Protein AF-W2SYS0-F1 (afdb_monomer_lite)

pLDDT: mean 73.18, std 24.01, range [31.16, 98.31]

InterPro domains:
  IPR008139 Saposin B type domain [PS50015] (57-139)
  IPR011001 Saposin-like [SSF47862] (60-135)

Secondary structure (DSSP, 8-state):
--------------------------TTSTTSHHHHHHHHHHHHHHHHTS------HHHHHHHHHHHHHHHHHHTTT----HHHHHHHHHHHHHH-TTTHHHHHHHHHHTHHHHHHHHHSS---HHHHHHHTTSS-TTSPPPPP-----S---------------------

Sequence (171 aa):
MLTITVTCRLRRQDSVHESNRGIIPDDSILCNCRMLWSLAGLILLTLLALPTSSLTPKETCDLCQIALRTVFGHFGGNIPSRRKLVHQLKHECKRHFNYRRRCLLLMKVNSDLIFREMTDGSFKPMEVCLIMRECNPHDSPLEPEMIDKSGQPEAFALVSSSDDNYDTSEE

Organism: Necator americanus (NCBI:txid51031)

Radius of gyration: 31.85 Å; chains: 1; bounding box: 73×83×73 Å

Structure (mmCIF, N/CA/C/O backbone):
data_AF-W2SYS0-F1
#
_entry.id   AF-W2SYS0-F1
#
loop_
_atom_site.group_PDB
_atom_site.id
_atom_site.type_symbol
_atom_site.label_atom_id
_atom_site.label_alt_id
_atom_site.label_comp_id
_atom_site.label_asym_id
_atom_site.label_entity_id
_atom_site.label_seq_id
_atom_site.pdbx_PDB_ins_code
_atom_site.Cartn_x
_atom_site.Cartn_y
_atom_site.Cartn_z
_atom_site.occupancy
_atom_site.B_iso_or_equiv
_atom_site.auth_seq_id
_atom_site.auth_comp_id
_atom_site.auth_asym_id
_atom_site.auth_atom_id
_atom_site.pdbx_PDB_model_num
ATOM 1 N N . MET A 1 1 ? 9.695 -31.699 -8.490 1.00 35.28 1 MET A N 1
ATOM 2 C CA . MET A 1 1 ? 9.986 -31.922 -9.922 1.00 35.28 1 MET A CA 1
ATOM 3 C C . MET A 1 1 ? 8.658 -32.138 -10.628 1.00 35.28 1 MET A C 1
ATOM 5 O O . MET A 1 1 ? 8.000 -33.124 -10.335 1.00 35.28 1 MET A O 1
ATOM 9 N N . LEU A 1 2 ? 8.207 -31.172 -11.435 1.00 31.16 2 LEU A N 1
ATOM 10 C CA . LEU A 1 2 ? 6.957 -31.280 -12.195 1.00 31.16 2 LEU A CA 1
ATOM 11 C C . LEU A 1 2 ? 7.256 -31.926 -13.552 1.00 31.16 2 LEU A C 1
ATOM 13 O O . LEU A 1 2 ? 7.947 -31.333 -14.376 1.00 31.16 2 LEU A O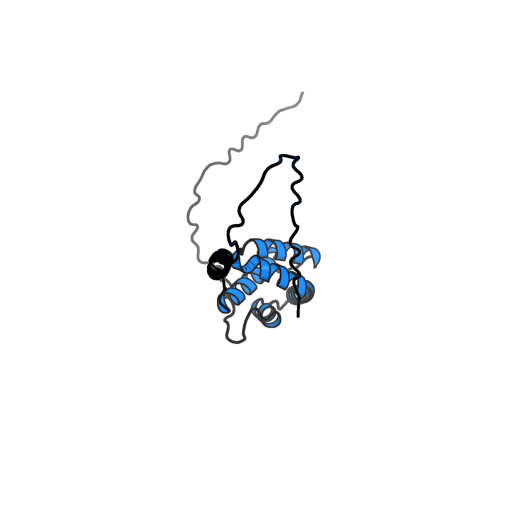 1
ATOM 17 N N . THR A 1 3 ? 6.735 -33.125 -13.781 1.00 35.69 3 THR A N 1
ATOM 18 C CA . THR A 1 3 ? 6.747 -33.796 -15.084 1.00 35.69 3 THR A CA 1
ATOM 19 C C . THR A 1 3 ? 5.511 -33.353 -15.862 1.00 35.69 3 THR A C 1
ATOM 21 O O . THR A 1 3 ? 4.386 -33.663 -15.477 1.00 35.69 3 THR A O 1
ATOM 24 N N . ILE A 1 4 ? 5.704 -32.594 -16.941 1.00 39.28 4 ILE A N 1
ATOM 25 C CA . ILE A 1 4 ? 4.623 -32.201 -17.852 1.00 39.28 4 ILE A CA 1
ATOM 26 C C . ILE A 1 4 ? 4.543 -33.261 -18.951 1.00 39.28 4 ILE A C 1
ATOM 28 O O . ILE A 1 4 ? 5.407 -33.333 -19.822 1.00 39.28 4 ILE A O 1
ATOM 32 N N . THR A 1 5 ? 3.517 -34.108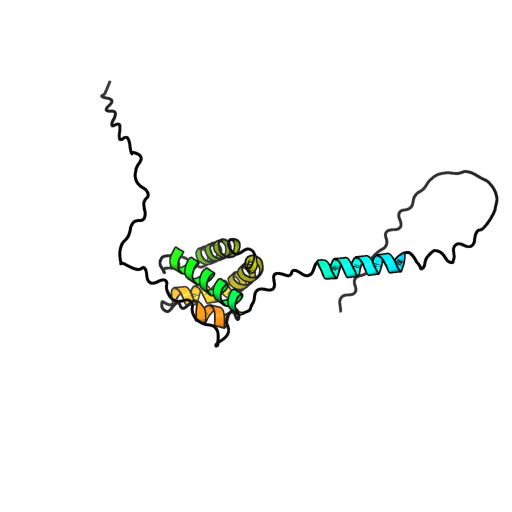 -18.899 1.00 38.22 5 THR A N 1
ATOM 33 C CA . THR A 1 5 ? 3.243 -35.115 -19.930 1.00 38.22 5 THR A CA 1
ATOM 34 C C . THR A 1 5 ? 2.422 -34.476 -21.050 1.00 38.22 5 THR A C 1
ATOM 36 O O . THR A 1 5 ? 1.237 -34.195 -20.880 1.00 38.22 5 THR A O 1
ATOM 39 N N . VAL A 1 6 ? 3.043 -34.230 -22.204 1.00 43.00 6 VAL A N 1
ATOM 40 C CA . VAL A 1 6 ? 2.341 -33.752 -23.403 1.00 43.00 6 VAL A CA 1
ATOM 41 C C . VAL A 1 6 ? 1.738 -34.958 -24.119 1.00 43.00 6 VAL A C 1
ATOM 43 O O . VAL A 1 6 ? 2.450 -35.785 -24.682 1.00 43.00 6 VAL A O 1
ATOM 46 N N . THR A 1 7 ? 0.414 -35.082 -24.083 1.00 39.50 7 THR A N 1
ATOM 47 C CA . THR A 1 7 ? -0.323 -36.099 -24.840 1.00 39.50 7 THR A CA 1
ATOM 48 C C . THR A 1 7 ? -0.548 -35.609 -26.272 1.00 39.50 7 THR A C 1
ATOM 50 O O . THR A 1 7 ? -1.362 -34.724 -26.528 1.00 39.50 7 THR A O 1
ATOM 53 N N . CYS A 1 8 ? 0.177 -36.189 -27.233 1.00 38.16 8 CYS A N 1
ATOM 54 C CA . CYS A 1 8 ? -0.100 -35.995 -28.657 1.00 38.16 8 CYS A CA 1
ATOM 55 C C . CYS A 1 8 ? -1.417 -36.690 -29.026 1.00 38.16 8 CYS A C 1
ATOM 57 O O . CYS A 1 8 ? -1.506 -37.916 -29.073 1.00 38.16 8 CYS A O 1
ATOM 59 N N . ARG A 1 9 ? -2.456 -35.898 -29.298 1.00 38.94 9 ARG A N 1
ATOM 60 C CA . ARG A 1 9 ? -3.746 -36.380 -29.801 1.00 38.94 9 ARG A CA 1
ATOM 61 C C . ARG A 1 9 ? -3.599 -36.682 -31.298 1.00 38.94 9 ARG A C 1
ATOM 63 O O . ARG A 1 9 ? -3.643 -35.769 -32.118 1.00 38.94 9 ARG A O 1
ATOM 70 N N . LEU A 1 10 ? -3.397 -37.953 -31.653 1.00 38.66 10 LEU A N 1
ATOM 71 C CA . LEU A 1 10 ? -3.395 -38.402 -33.049 1.00 38.66 10 LEU A CA 1
ATOM 72 C C . LEU A 1 10 ? -4.810 -38.222 -33.627 1.00 38.66 10 LEU A C 1
ATOM 74 O O . LEU A 1 10 ? -5.764 -38.860 -33.180 1.00 38.66 10 LEU A O 1
ATOM 78 N N . ARG A 1 11 ? -4.964 -37.314 -34.593 1.00 37.16 11 ARG A N 1
ATOM 79 C CA . ARG A 1 11 ? -6.223 -37.087 -35.309 1.00 37.16 11 ARG A CA 1
ATOM 80 C C . ARG A 1 11 ? -6.370 -38.189 -36.362 1.00 37.16 11 ARG A C 1
ATOM 82 O O . ARG A 1 11 ? -5.685 -38.157 -37.377 1.00 37.16 11 ARG A O 1
ATOM 89 N N . ARG A 1 12 ? -7.236 -39.170 -36.099 1.00 34.69 12 ARG A N 1
ATOM 90 C CA . ARG A 1 12 ? -7.648 -40.197 -37.068 1.00 34.69 12 ARG A CA 1
ATOM 91 C C . ARG A 1 12 ? -8.470 -39.514 -38.170 1.00 34.69 12 ARG A C 1
ATOM 93 O O . ARG A 1 12 ? -9.530 -38.967 -37.877 1.00 34.69 12 ARG A O 1
ATOM 100 N N . GLN A 1 13 ? -7.953 -39.472 -39.396 1.00 37.66 13 GLN A N 1
ATOM 101 C CA . GLN A 1 13 ? -8.752 -39.216 -40.595 1.00 37.66 13 GLN A CA 1
ATOM 102 C C . GLN A 1 13 ? -9.133 -40.577 -41.174 1.00 37.66 13 GLN A C 1
ATOM 104 O O . GLN A 1 13 ? -8.263 -41.308 -41.637 1.00 37.66 13 GLN A O 1
ATOM 109 N N . ASP A 1 14 ? -10.418 -40.912 -41.120 1.00 36.38 14 ASP A N 1
ATOM 110 C CA . ASP A 1 14 ? -10.986 -42.010 -41.894 1.00 36.38 14 ASP A CA 1
ATOM 111 C C . ASP A 1 14 ? -11.436 -41.437 -43.246 1.00 36.38 14 ASP A C 1
ATOM 113 O O . ASP A 1 14 ? -12.303 -40.565 -43.292 1.00 36.38 14 ASP A O 1
ATOM 117 N N . SER A 1 15 ? -10.839 -41.897 -44.349 1.00 38.28 15 SER A N 1
ATOM 118 C CA . SER A 1 15 ? -11.385 -41.696 -45.696 1.00 38.28 15 SER A CA 1
ATOM 119 C C . SER A 1 15 ? -11.050 -42.884 -46.601 1.00 38.28 15 SER A C 1
ATOM 121 O O . SER A 1 15 ? -9.922 -43.062 -47.045 1.00 38.28 15 SER A O 1
ATOM 123 N N . VAL A 1 16 ? -12.079 -43.711 -46.775 1.00 38.91 16 VAL A N 1
ATOM 124 C CA . VAL A 1 16 ? -12.504 -44.531 -47.923 1.00 38.91 16 VAL A CA 1
ATOM 125 C C . VAL A 1 16 ? -11.514 -44.730 -49.091 1.00 38.91 16 VAL A C 1
ATOM 127 O O . VAL A 1 16 ? -11.182 -43.793 -49.804 1.00 38.91 16 VAL A O 1
ATOM 130 N N . HIS A 1 17 ? -11.161 -46.011 -49.288 1.00 37.72 17 HIS A N 1
ATOM 131 C CA . HIS A 1 17 ? -11.007 -46.776 -50.542 1.00 37.72 17 HIS A CA 1
ATOM 132 C C . HIS A 1 17 ? -10.500 -46.058 -51.813 1.00 37.72 17 HIS A C 1
ATOM 134 O O . HIS A 1 17 ? -11.264 -45.361 -52.461 1.00 37.72 17 HIS A O 1
ATOM 140 N N . GLU A 1 18 ? -9.294 -46.418 -52.276 1.00 35.97 18 GLU A N 1
ATOM 141 C CA . GLU A 1 18 ? -9.037 -46.755 -53.689 1.00 35.97 18 GLU A CA 1
ATOM 142 C C . GLU A 1 18 ? -7.752 -47.605 -53.808 1.00 35.97 18 GLU A C 1
ATOM 144 O O . GLU A 1 18 ? -6.782 -47.435 -53.073 1.00 35.97 18 GLU A O 1
ATOM 149 N N . SER A 1 19 ? -7.780 -48.577 -54.715 1.00 41.41 19 SER A N 1
ATOM 150 C CA . SER A 1 19 ? -6.794 -49.632 -54.942 1.00 41.41 19 SER A CA 1
ATOM 151 C C . SER A 1 19 ? -5.819 -49.259 -56.064 1.00 41.41 19 SER A C 1
ATOM 153 O O . SER A 1 19 ? -6.278 -49.124 -57.192 1.00 41.41 19 SER A O 1
ATOM 155 N N . ASN A 1 20 ? -4.499 -49.213 -55.817 1.00 38.56 20 ASN A N 1
ATOM 156 C CA . ASN A 1 20 ? -3.474 -49.882 -56.650 1.00 38.56 20 ASN A CA 1
ATOM 157 C C . ASN A 1 20 ? -2.015 -49.548 -56.269 1.00 38.56 20 ASN A C 1
ATOM 159 O O . ASN A 1 20 ? -1.645 -48.399 -56.078 1.00 38.56 20 ASN A O 1
ATOM 163 N N . ARG A 1 21 ? -1.204 -50.615 -56.259 1.00 40.38 21 ARG A N 1
ATOM 164 C CA . ARG A 1 21 ? 0.244 -50.759 -56.530 1.00 40.38 21 ARG A CA 1
ATOM 165 C C . ARG A 1 21 ? 1.179 -49.537 -56.403 1.00 40.38 21 ARG A C 1
ATOM 167 O O . ARG A 1 21 ? 1.257 -48.718 -57.307 1.00 40.38 21 ARG A O 1
ATOM 174 N N . GLY A 1 22 ? 2.130 -49.686 -55.477 1.00 41.34 22 GLY A N 1
ATOM 175 C CA . GLY A 1 22 ? 3.555 -49.683 -55.826 1.00 41.34 22 GLY A CA 1
ATOM 176 C C . GLY A 1 22 ? 4.363 -48.427 -55.494 1.00 41.34 22 GLY A C 1
ATOM 177 O O . GLY A 1 22 ? 3.956 -47.313 -55.783 1.00 41.34 22 GLY A O 1
ATOM 178 N N . ILE A 1 23 ? 5.591 -48.701 -55.037 1.00 41.66 23 ILE A N 1
ATOM 179 C CA . ILE A 1 23 ? 6.747 -47.812 -54.832 1.00 41.66 23 ILE A CA 1
ATOM 180 C C . ILE A 1 23 ? 6.830 -47.216 -53.419 1.00 41.66 23 ILE A C 1
ATOM 182 O O . ILE A 1 23 ? 6.108 -46.302 -53.047 1.00 41.66 23 ILE A O 1
ATOM 186 N N . ILE A 1 24 ? 7.767 -47.779 -52.652 1.00 52.34 24 ILE A N 1
ATOM 187 C CA . ILE A 1 24 ? 8.283 -47.286 -51.374 1.00 52.34 24 ILE A CA 1
ATOM 188 C C . ILE A 1 24 ? 9.369 -46.248 -51.698 1.00 52.34 24 ILE A C 1
ATOM 190 O O . ILE A 1 24 ? 10.368 -46.633 -52.312 1.00 52.34 24 ILE A O 1
ATOM 194 N N . PRO A 1 25 ? 9.238 -44.974 -51.297 1.00 45.12 25 PRO A N 1
ATOM 195 C CA . PRO A 1 25 ? 10.379 -44.105 -51.087 1.00 45.12 25 PRO A CA 1
ATOM 196 C C . PRO A 1 25 ? 10.744 -44.056 -49.596 1.00 45.12 25 PRO A C 1
ATOM 198 O O . PRO A 1 25 ? 9.905 -44.136 -48.703 1.00 45.12 25 PRO A O 1
ATOM 201 N N . ASP A 1 26 ? 12.044 -43.976 -49.356 1.00 50.28 26 ASP A N 1
ATOM 202 C CA . ASP A 1 26 ? 12.714 -44.006 -48.061 1.00 50.28 26 ASP A CA 1
ATOM 203 C C . ASP A 1 26 ? 12.418 -42.724 -47.245 1.00 50.28 26 ASP A C 1
ATOM 205 O O . ASP A 1 26 ? 13.072 -41.694 -47.402 1.00 50.28 26 ASP A O 1
ATOM 209 N N . ASP A 1 27 ? 11.405 -42.770 -46.374 1.00 46.66 27 ASP A N 1
ATOM 210 C CA . ASP A 1 27 ? 10.954 -41.655 -45.514 1.00 46.66 27 ASP A CA 1
ATOM 211 C C . ASP A 1 27 ? 11.786 -41.481 -44.220 1.00 46.66 27 ASP A C 1
ATOM 213 O O . ASP A 1 27 ? 11.322 -40.924 -43.222 1.00 46.66 27 ASP A O 1
ATOM 217 N N . SER A 1 28 ? 13.038 -41.945 -44.189 1.00 49.25 28 SER A N 1
ATOM 218 C CA . SER A 1 28 ? 13.811 -41.996 -42.933 1.00 49.25 28 SER A CA 1
ATOM 219 C C . SER A 1 28 ? 14.695 -40.769 -42.667 1.00 49.25 28 SER A C 1
ATOM 221 O O . SER A 1 28 ? 15.196 -40.611 -41.555 1.00 49.25 28 SER A O 1
ATOM 223 N N . ILE A 1 29 ? 14.895 -39.869 -43.642 1.00 48.72 29 ILE A N 1
ATOM 224 C CA . ILE A 1 29 ? 15.903 -38.788 -43.526 1.00 48.72 29 ILE A CA 1
ATOM 225 C C . ILE A 1 29 ? 15.282 -37.386 -43.348 1.00 48.72 29 ILE A C 1
ATOM 227 O O . ILE A 1 29 ? 15.923 -36.487 -42.801 1.00 48.72 29 ILE A O 1
ATOM 231 N N . LEU A 1 30 ? 14.006 -37.177 -43.695 1.00 45.69 30 LEU A N 1
ATOM 232 C CA . LEU A 1 30 ? 13.389 -35.839 -43.660 1.00 45.69 30 LEU A CA 1
ATOM 233 C C . LEU A 1 30 ? 12.879 -35.378 -42.277 1.00 45.69 30 LEU A C 1
ATOM 235 O O . LEU A 1 30 ? 12.384 -34.256 -42.147 1.00 45.69 30 LEU A O 1
ATOM 239 N N . CYS A 1 31 ? 12.984 -36.207 -41.234 1.00 45.97 31 CYS A N 1
ATOM 240 C CA . CYS A 1 31 ? 12.343 -35.928 -39.942 1.00 45.97 31 CYS A CA 1
ATOM 241 C C . CYS A 1 31 ? 13.201 -35.091 -38.967 1.00 45.97 31 CYS A C 1
ATOM 243 O O . CYS A 1 31 ? 12.662 -34.473 -38.048 1.00 45.97 31 CYS A O 1
ATOM 245 N N . ASN A 1 32 ? 14.519 -34.987 -39.182 1.00 45.12 32 ASN A N 1
ATOM 246 C CA . ASN A 1 32 ? 15.421 -34.338 -38.215 1.00 45.12 32 ASN A CA 1
ATOM 247 C C . ASN A 1 32 ? 15.645 -32.829 -38.433 1.00 45.12 32 ASN A C 1
ATOM 249 O O . ASN A 1 32 ? 16.041 -32.13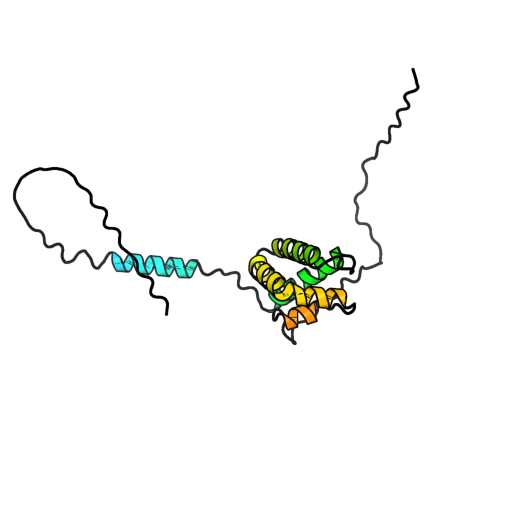9 -37.496 1.00 45.12 32 ASN A O 1
ATOM 253 N N . CYS A 1 33 ? 15.335 -32.263 -39.607 1.00 42.38 33 CYS A N 1
ATOM 254 C CA . CYS A 1 33 ? 15.533 -30.822 -39.850 1.00 42.38 33 CYS A CA 1
ATOM 255 C C . CYS A 1 33 ? 14.374 -29.933 -39.357 1.00 42.38 33 CYS A C 1
ATOM 257 O O . CYS A 1 33 ? 14.594 -28.766 -39.039 1.00 42.38 33 CYS A O 1
ATOM 259 N N . ARG A 1 34 ? 13.142 -30.455 -39.244 1.00 46.59 34 ARG A N 1
ATOM 260 C CA . ARG A 1 34 ? 11.964 -29.653 -38.842 1.00 46.59 34 ARG A CA 1
ATOM 261 C C . ARG A 1 34 ? 11.829 -29.433 -37.333 1.00 46.59 34 ARG A C 1
ATOM 263 O O . ARG A 1 34 ? 11.198 -28.462 -36.923 1.00 46.59 34 ARG A O 1
ATOM 270 N N . MET A 1 35 ? 12.424 -30.292 -36.505 1.00 49.84 35 MET A N 1
ATOM 271 C CA . MET A 1 35 ? 12.313 -30.173 -35.044 1.00 49.84 35 MET A CA 1
ATOM 272 C C . MET A 1 35 ? 13.284 -29.142 -34.452 1.00 49.84 35 MET A C 1
ATOM 274 O O . MET A 1 35 ? 12.921 -28.442 -33.507 1.00 49.84 35 MET A O 1
ATOM 278 N N . LEU A 1 36 ? 14.473 -28.960 -35.042 1.00 49.06 36 LEU A N 1
ATOM 279 C CA . LEU A 1 36 ? 15.436 -27.961 -34.557 1.00 49.06 36 LEU A CA 1
ATOM 280 C C . LEU A 1 36 ? 14.972 -26.513 -34.784 1.00 49.06 36 LEU A C 1
ATOM 282 O O . LEU A 1 36 ? 15.198 -25.661 -33.928 1.00 49.06 36 LEU A O 1
ATOM 286 N N . TRP A 1 37 ? 14.265 -26.235 -35.883 1.00 48.78 37 TRP A N 1
ATOM 287 C CA . TRP A 1 37 ? 13.740 -24.891 -36.167 1.00 48.78 37 TRP A CA 1
ATOM 288 C C . TRP A 1 37 ? 12.583 -24.518 -35.228 1.00 48.78 37 TRP A C 1
ATOM 290 O O . TRP A 1 37 ? 12.420 -23.353 -34.869 1.00 48.78 37 TRP A O 1
ATOM 300 N N . SER A 1 38 ? 11.812 -25.511 -34.772 1.00 56.72 38 SER A N 1
ATOM 301 C CA . SER A 1 38 ? 10.703 -25.305 -33.837 1.00 56.72 38 SER A CA 1
ATOM 302 C C . SER A 1 38 ? 11.192 -25.016 -32.411 1.00 56.72 38 SER A C 1
ATOM 304 O O . SER A 1 38 ? 10.665 -24.119 -31.754 1.00 56.72 38 SER A O 1
ATOM 306 N N . LEU A 1 39 ? 12.256 -25.692 -31.958 1.00 56.56 39 LEU A N 1
ATOM 307 C CA . LEU A 1 39 ? 12.882 -25.416 -30.659 1.00 56.56 39 LEU A CA 1
ATOM 308 C C . LEU A 1 39 ? 13.611 -24.067 -30.644 1.00 56.56 39 LEU A C 1
ATOM 310 O O . LEU A 1 39 ? 13.458 -23.314 -29.686 1.00 56.56 39 LEU A O 1
ATOM 314 N N . ALA A 1 40 ? 14.339 -23.719 -31.711 1.00 60.16 40 ALA A N 1
ATOM 315 C CA . ALA A 1 40 ? 14.999 -22.416 -31.822 1.00 60.16 40 ALA A CA 1
ATOM 316 C C . ALA A 1 40 ? 13.988 -21.252 -31.843 1.00 60.16 40 ALA A C 1
ATOM 318 O O . ALA A 1 40 ? 14.203 -20.244 -31.173 1.00 60.16 40 ALA A O 1
ATOM 319 N N . GLY A 1 41 ? 12.853 -21.415 -32.536 1.00 61.72 41 GLY A N 1
ATOM 320 C CA . GLY A 1 41 ? 11.753 -20.445 -32.521 1.00 61.72 41 GLY A CA 1
ATOM 321 C C . GLY A 1 41 ? 11.081 -20.310 -31.150 1.00 61.72 41 GLY A C 1
ATOM 322 O O . GLY A 1 41 ? 10.797 -19.195 -30.721 1.00 61.72 41 GLY A O 1
ATOM 323 N N . LEU A 1 42 ? 10.884 -21.420 -30.427 1.00 61.81 42 LEU A N 1
ATOM 324 C CA . LEU A 1 42 ? 10.363 -21.415 -29.053 1.00 61.81 42 LEU A CA 1
ATOM 325 C C . LEU A 1 42 ? 11.324 -20.746 -28.063 1.00 61.81 42 LEU A C 1
ATOM 327 O O . LEU A 1 42 ? 10.863 -20.001 -27.204 1.00 61.81 42 LEU A O 1
ATOM 331 N N . ILE A 1 43 ? 12.635 -20.973 -28.195 1.00 66.81 43 ILE A N 1
ATOM 332 C CA . ILE A 1 43 ? 13.674 -20.338 -27.366 1.00 66.81 43 ILE A CA 1
ATOM 333 C C . ILE A 1 43 ? 13.766 -18.832 -27.663 1.00 66.81 43 ILE A C 1
ATOM 335 O O . ILE A 1 43 ? 13.874 -18.025 -26.742 1.00 66.81 43 ILE A O 1
ATOM 339 N N . LEU A 1 44 ? 13.666 -18.428 -28.934 1.00 64.12 44 LEU A N 1
ATOM 340 C CA . LEU A 1 44 ? 13.663 -17.014 -29.315 1.00 64.12 44 LEU A CA 1
ATOM 341 C C . LEU A 1 44 ? 12.390 -16.295 -28.831 1.00 64.12 44 LEU A C 1
ATOM 343 O O . LEU A 1 44 ? 12.479 -15.176 -28.326 1.00 64.12 44 LEU A O 1
ATOM 347 N N . LEU A 1 45 ? 11.218 -16.945 -28.904 1.00 60.81 45 LEU A N 1
ATOM 348 C CA . LEU A 1 45 ? 9.972 -16.406 -28.344 1.00 60.81 45 LEU A CA 1
ATOM 349 C C . LEU A 1 45 ? 10.012 -16.294 -26.814 1.00 60.81 45 LEU A C 1
ATOM 351 O O . LEU A 1 45 ? 9.501 -15.316 -26.275 1.00 60.81 45 LEU A O 1
ATOM 355 N N . THR A 1 46 ? 10.599 -17.261 -26.101 1.00 62.19 46 THR A N 1
ATOM 356 C CA . THR A 1 46 ? 10.710 -17.182 -24.635 1.00 62.19 46 THR A CA 1
ATOM 357 C C . THR A 1 46 ? 11.704 -16.117 -24.186 1.00 62.19 46 THR A C 1
ATOM 359 O O . THR A 1 46 ? 11.425 -15.439 -23.202 1.00 62.19 46 THR A O 1
ATOM 362 N N . LEU A 1 47 ? 12.800 -15.899 -24.921 1.00 61.06 47 LEU A N 1
ATOM 363 C CA . LEU A 1 47 ? 13.747 -14.807 -24.661 1.00 61.06 47 LEU A CA 1
ATOM 364 C C . LEU A 1 47 ? 13.128 -13.416 -24.889 1.00 61.06 47 LEU A C 1
ATOM 366 O O . LEU A 1 47 ? 13.380 -12.505 -24.104 1.00 61.06 47 LEU A O 1
ATOM 370 N N . LEU A 1 48 ? 12.280 -13.256 -25.912 1.00 60.81 48 LEU A N 1
ATOM 371 C CA . LEU A 1 48 ? 11.553 -12.005 -26.195 1.00 60.81 48 LEU A CA 1
ATOM 372 C C . LEU A 1 48 ? 10.358 -11.762 -25.257 1.00 60.81 48 LEU A C 1
ATOM 374 O O . LEU A 1 48 ? 9.896 -10.630 -25.131 1.00 60.81 48 LEU A O 1
ATOM 378 N N . ALA A 1 49 ? 9.855 -12.808 -24.599 1.00 57.78 49 ALA A N 1
ATOM 379 C CA . ALA A 1 49 ? 8.743 -12.726 -23.657 1.00 57.78 49 ALA A CA 1
ATOM 380 C C . ALA A 1 49 ? 9.183 -12.478 -22.204 1.00 57.78 49 ALA A C 1
ATOM 382 O O . ALA A 1 49 ? 8.332 -12.522 -21.310 1.00 57.78 49 ALA A O 1
ATOM 383 N N . LEU A 1 50 ? 10.473 -12.222 -21.937 1.00 57.12 50 LEU A N 1
ATOM 384 C CA . LEU A 1 50 ? 10.891 -11.782 -20.607 1.00 57.12 50 LEU A CA 1
ATOM 385 C C . LEU A 1 50 ? 10.216 -10.435 -20.309 1.00 57.12 50 LEU A C 1
ATOM 387 O O . LEU A 1 50 ? 10.476 -9.458 -21.012 1.00 57.12 50 LEU A O 1
ATOM 391 N N . PRO A 1 51 ? 9.354 -10.348 -19.280 1.00 58.22 51 PRO A N 1
ATOM 392 C CA . PRO A 1 51 ? 8.778 -9.075 -18.891 1.00 58.22 51 PRO A CA 1
ATOM 393 C C . PRO A 1 51 ? 9.917 -8.179 -18.399 1.00 58.22 51 PRO A C 1
ATOM 395 O O . PRO A 1 51 ? 10.479 -8.398 -17.330 1.00 58.22 51 PRO A O 1
ATOM 398 N N . THR A 1 52 ? 10.261 -7.164 -19.187 1.00 54.78 52 THR A N 1
ATOM 399 C CA . THR A 1 52 ? 11.310 -6.178 -18.882 1.00 54.78 52 THR A CA 1
ATOM 400 C C . THR A 1 52 ? 10.908 -5.189 -17.787 1.00 54.78 52 THR A C 1
ATOM 402 O O . THR A 1 52 ? 11.700 -4.337 -17.400 1.00 54.78 52 THR A O 1
ATOM 405 N N . SER A 1 53 ? 9.707 -5.313 -17.219 1.00 59.25 53 SER A N 1
ATOM 406 C CA . SER A 1 53 ? 9.230 -4.493 -16.100 1.00 59.25 53 SER A CA 1
ATOM 407 C C . SER A 1 53 ? 9.714 -5.042 -14.753 1.00 59.25 53 SER A C 1
ATOM 409 O O . SER A 1 53 ? 8.920 -5.345 -13.863 1.00 59.25 53 SER A O 1
ATOM 411 N N . SER A 1 54 ? 11.025 -5.217 -14.607 1.00 69.88 54 SER A N 1
ATOM 412 C CA . SER A 1 54 ? 11.636 -5.432 -13.297 1.00 69.88 54 SER A CA 1
ATOM 413 C C . SER A 1 54 ? 11.723 -4.075 -12.602 1.00 69.88 54 SER A C 1
ATOM 415 O O . SER A 1 54 ? 12.644 -3.316 -12.891 1.00 69.88 54 SER A O 1
ATOM 417 N N . LEU A 1 55 ? 10.773 -3.754 -11.715 1.00 83.06 55 LEU A N 1
ATOM 418 C CA . LEU A 1 55 ? 10.918 -2.572 -10.858 1.00 83.06 55 LEU A CA 1
ATOM 419 C C . LEU A 1 55 ? 12.204 -2.688 -10.043 1.00 83.06 55 LEU A C 1
ATOM 421 O O . LEU A 1 55 ? 12.536 -3.762 -9.531 1.00 83.06 55 LEU A O 1
ATOM 425 N N . THR A 1 56 ? 12.900 -1.569 -9.896 1.00 89.88 56 THR A N 1
ATOM 426 C CA . THR A 1 56 ? 14.036 -1.476 -8.984 1.00 89.88 56 THR A CA 1
ATOM 427 C C . THR A 1 56 ? 13.562 -1.577 -7.525 1.00 89.88 56 THR A C 1
ATOM 429 O O . THR A 1 56 ? 12.420 -1.220 -7.221 1.00 89.88 56 THR A O 1
ATOM 432 N N . PRO A 1 57 ? 14.423 -2.022 -6.587 1.00 91.06 57 PRO A N 1
ATOM 433 C CA . PRO A 1 57 ? 14.074 -2.084 -5.163 1.00 91.06 57 PRO A CA 1
ATOM 434 C C . PRO A 1 57 ? 13.597 -0.739 -4.594 1.00 91.06 57 PRO A C 1
ATOM 436 O O . PRO A 1 57 ? 12.669 -0.688 -3.787 1.00 91.06 57 PRO A O 1
ATOM 439 N N . LYS A 1 58 ? 14.193 0.357 -5.074 1.00 92.19 58 LYS A N 1
ATOM 440 C CA . LYS A 1 58 ? 13.807 1.715 -4.696 1.00 92.19 58 LYS A CA 1
ATOM 441 C C . LYS A 1 58 ? 12.382 2.039 -5.147 1.00 92.19 58 LYS A C 1
ATOM 443 O O . LYS A 1 58 ? 11.557 2.420 -4.327 1.00 92.19 58 LYS A O 1
ATOM 448 N N . GLU A 1 59 ? 12.058 1.796 -6.417 1.00 93.50 59 GLU A N 1
ATOM 449 C CA . GLU A 1 59 ? 10.708 2.038 -6.943 1.00 93.50 59 GLU A CA 1
ATOM 450 C C . GLU A 1 59 ? 9.648 1.180 -6.241 1.00 93.50 59 GLU A C 1
ATOM 452 O O . GLU A 1 59 ? 8.530 1.645 -6.017 1.00 93.50 59 GLU A O 1
ATOM 457 N N . THR A 1 60 ? 9.969 -0.066 -5.865 1.00 94.81 60 THR A N 1
ATOM 458 C CA . THR A 1 60 ? 9.031 -0.890 -5.086 1.00 94.81 60 THR A CA 1
ATOM 459 C C . THR A 1 60 ? 8.778 -0.315 -3.698 1.00 94.81 60 THR A C 1
ATOM 461 O O . THR A 1 60 ? 7.627 -0.296 -3.253 1.00 94.81 60 THR A O 1
ATOM 464 N N . CYS A 1 61 ? 9.822 0.192 -3.039 1.00 96.12 61 CYS A N 1
ATOM 465 C CA . CYS A 1 61 ? 9.695 0.840 -1.741 1.00 96.12 61 CYS A CA 1
ATOM 466 C C . CYS A 1 61 ? 8.848 2.117 -1.841 1.00 96.12 61 CYS A C 1
ATOM 468 O O . CYS A 1 61 ? 7.889 2.279 -1.081 1.00 96.12 61 CYS A O 1
ATOM 470 N N . ASP A 1 62 ? 9.132 2.973 -2.825 1.00 95.81 62 ASP A N 1
ATOM 471 C CA . ASP A 1 62 ? 8.407 4.225 -3.055 1.00 95.81 62 ASP A CA 1
ATOM 472 C C . ASP A 1 62 ? 6.919 3.960 -3.328 1.00 95.81 62 ASP A C 1
ATOM 474 O O . ASP A 1 62 ? 6.046 4.551 -2.690 1.00 95.81 62 ASP A O 1
ATOM 478 N N . LEU A 1 63 ? 6.597 3.006 -4.209 1.00 96.56 63 LEU A N 1
ATOM 479 C CA . LEU A 1 63 ? 5.207 2.667 -4.533 1.00 96.56 63 LEU A CA 1
ATOM 480 C C . LEU A 1 63 ? 4.459 2.022 -3.362 1.00 96.56 63 LEU A C 1
ATOM 482 O O . LEU A 1 63 ? 3.261 2.268 -3.199 1.00 96.56 63 LEU A O 1
ATOM 486 N N . CYS A 1 64 ? 5.139 1.230 -2.526 1.00 97.75 64 CYS A N 1
ATOM 487 C CA . CYS A 1 64 ? 4.551 0.722 -1.288 1.00 97.75 64 CYS A CA 1
ATOM 488 C C . CYS A 1 64 ? 4.179 1.876 -0.348 1.00 97.75 64 CYS A C 1
ATOM 490 O O . CYS A 1 64 ? 3.036 1.956 0.117 1.00 97.75 64 CYS A O 1
ATOM 492 N N . GLN A 1 65 ? 5.120 2.797 -0.110 1.00 97.25 65 GLN A N 1
ATOM 493 C CA . GLN A 1 65 ? 4.907 3.947 0.765 1.00 97.25 65 GLN A CA 1
ATOM 494 C C . GLN A 1 65 ? 3.791 4.858 0.237 1.00 97.25 65 GLN A C 1
ATOM 496 O O . GLN A 1 65 ? 2.910 5.237 1.011 1.00 97.25 65 GLN A O 1
ATOM 501 N N . ILE A 1 66 ? 3.778 5.152 -1.071 1.00 96.69 66 ILE A N 1
ATOM 502 C CA . ILE A 1 66 ? 2.723 5.933 -1.740 1.00 96.69 66 ILE A CA 1
ATOM 503 C C . ILE A 1 66 ? 1.367 5.269 -1.534 1.00 96.69 66 ILE A C 1
ATOM 505 O O . ILE A 1 66 ? 0.440 5.918 -1.056 1.00 96.69 66 ILE A O 1
ATOM 509 N N . ALA A 1 67 ? 1.235 3.976 -1.845 1.00 97.38 67 ALA A N 1
ATOM 510 C CA . ALA A 1 67 ? -0.050 3.292 -1.747 1.00 97.38 67 ALA A CA 1
ATOM 511 C C . ALA A 1 67 ? -0.608 3.347 -0.318 1.00 97.38 67 ALA A C 1
ATOM 513 O O . ALA A 1 67 ? -1.780 3.672 -0.112 1.00 97.38 67 ALA A O 1
ATOM 514 N N . LEU A 1 68 ? 0.235 3.074 0.681 1.00 97.44 68 LEU A N 1
ATOM 515 C CA . LEU A 1 68 ? -0.177 3.113 2.080 1.00 97.44 68 LEU A CA 1
ATOM 516 C C . LEU A 1 68 ? -0.503 4.538 2.556 1.00 97.44 68 LEU A C 1
ATOM 518 O O . LEU A 1 68 ? -1.533 4.735 3.204 1.00 97.44 68 LEU A O 1
ATOM 522 N N . ARG A 1 69 ? 0.327 5.536 2.215 1.00 96.31 69 ARG A N 1
ATOM 523 C CA . ARG A 1 69 ? 0.095 6.947 2.566 1.00 96.31 69 ARG A CA 1
ATOM 524 C C . ARG A 1 69 ? -1.189 7.475 1.930 1.00 96.31 69 ARG A C 1
ATOM 526 O O . ARG A 1 69 ? -1.995 8.080 2.631 1.00 96.31 69 ARG A O 1
ATOM 533 N N . THR A 1 70 ? -1.413 7.214 0.644 1.00 96.75 70 THR A N 1
ATOM 534 C CA . THR A 1 70 ? -2.616 7.651 -0.079 1.00 96.75 70 THR A CA 1
ATOM 535 C C . THR A 1 70 ? -3.876 7.052 0.532 1.00 96.75 70 THR A C 1
ATOM 537 O O . THR A 1 70 ? -4.860 7.759 0.739 1.00 96.75 70 THR A O 1
ATOM 540 N N . VAL A 1 71 ? -3.858 5.762 0.885 1.00 97.62 71 VAL A N 1
ATOM 541 C CA . VAL A 1 71 ? -5.007 5.126 1.546 1.00 97.62 71 VAL A CA 1
ATOM 542 C C . VAL A 1 71 ? -5.242 5.689 2.948 1.00 97.62 71 VAL A C 1
ATOM 544 O O . VAL A 1 71 ? -6.391 5.932 3.311 1.00 97.62 71 VAL A O 1
ATOM 547 N N . PHE A 1 72 ? -4.187 5.939 3.723 1.00 97.12 72 PHE A N 1
ATOM 548 C CA . PHE A 1 72 ? -4.318 6.556 5.044 1.00 97.12 72 PHE A CA 1
ATOM 549 C C . PHE A 1 72 ? -4.883 7.984 4.957 1.00 97.12 72 PHE A C 1
ATOM 551 O O . PHE A 1 72 ? -5.829 8.325 5.671 1.00 97.12 72 PHE A O 1
ATOM 558 N N . GLY A 1 73 ? -4.375 8.789 4.016 1.00 95.81 73 GLY A N 1
ATOM 559 C CA . GLY A 1 73 ? -4.867 10.138 3.730 1.00 95.81 73 GLY A CA 1
ATOM 560 C C . GLY A 1 73 ? -6.311 10.158 3.225 1.00 95.81 73 GLY A C 1
ATOM 561 O O . GLY A 1 73 ? -7.095 10.996 3.658 1.00 95.81 73 GLY A O 1
ATOM 562 N N . HIS A 1 74 ? -6.712 9.183 2.402 1.00 96.69 74 HIS A N 1
ATOM 563 C CA . HIS A 1 74 ? -8.095 9.030 1.935 1.00 96.69 74 HIS A CA 1
ATOM 564 C C . HIS A 1 74 ? -9.101 8.878 3.088 1.00 96.69 74 HIS A C 1
ATOM 566 O O . HIS A 1 74 ? -10.248 9.302 2.977 1.00 96.69 74 HIS A O 1
ATOM 572 N N . PHE A 1 75 ? -8.686 8.271 4.201 1.00 96.56 75 PHE A N 1
ATOM 573 C CA . PHE A 1 75 ? -9.517 8.138 5.398 1.00 96.56 75 PHE A CA 1
ATOM 574 C C . PHE A 1 75 ? -9.319 9.270 6.416 1.00 96.56 75 PHE A C 1
ATOM 576 O O . PHE A 1 75 ? -9.844 9.183 7.525 1.00 96.56 75 PHE A O 1
ATOM 583 N N . GLY A 1 76 ? -8.547 10.310 6.086 1.00 94.31 76 GLY A N 1
ATOM 584 C CA . GLY A 1 76 ? -8.221 11.387 7.024 1.00 94.31 76 GLY A CA 1
ATOM 585 C C . GLY A 1 76 ? -7.529 10.878 8.292 1.00 94.31 76 GLY A C 1
ATOM 586 O O . GLY A 1 76 ? -7.765 11.404 9.375 1.00 94.31 76 GLY A O 1
ATOM 587 N N . GLY A 1 77 ? -6.751 9.796 8.176 1.00 93.69 77 GLY A N 1
ATOM 588 C CA . GLY A 1 77 ? -6.060 9.155 9.293 1.00 93.69 77 GLY A CA 1
ATOM 589 C C . GLY A 1 77 ? -6.921 8.277 10.209 1.00 93.69 77 GLY A C 1
ATOM 590 O O . GLY A 1 77 ? -6.386 7.682 11.137 1.00 93.69 77 GLY A O 1
ATOM 591 N N . ASN A 1 78 ? -8.225 8.134 9.946 1.00 95.56 78 ASN A N 1
ATOM 592 C CA . ASN A 1 78 ? -9.131 7.326 10.769 1.00 95.56 78 ASN A CA 1
ATOM 593 C C . ASN A 1 78 ? -9.735 6.168 9.970 1.00 95.56 78 ASN A C 1
ATOM 595 O O . ASN A 1 78 ? -10.721 6.324 9.248 1.00 95.56 78 ASN A O 1
ATOM 599 N N . ILE A 1 79 ? -9.157 4.973 10.109 1.00 97.38 79 ILE A N 1
ATOM 600 C CA . ILE A 1 79 ? -9.601 3.795 9.356 1.00 97.38 79 ILE A CA 1
ATOM 601 C C . ILE A 1 79 ? -10.940 3.269 9.904 1.00 97.38 79 ILE A C 1
ATOM 603 O O . ILE A 1 79 ? -10.980 2.776 11.030 1.00 97.38 79 ILE A O 1
ATOM 607 N N . PRO A 1 80 ? -12.038 3.254 9.116 1.00 96.62 80 PRO A N 1
ATOM 608 C CA . PRO A 1 80 ? -13.350 2.911 9.668 1.00 96.62 80 PRO A CA 1
ATOM 609 C C . PRO A 1 80 ? -13.538 1.413 9.945 1.00 96.62 80 PRO A C 1
ATOM 611 O O . PRO A 1 80 ? -14.277 1.028 10.844 1.00 96.62 80 PRO A O 1
ATOM 614 N N . SER A 1 81 ? -12.952 0.543 9.112 1.00 97.62 81 SER A N 1
ATOM 615 C CA . SER A 1 81 ? -12.987 -0.914 9.301 1.00 97.62 81 SER A CA 1
ATOM 616 C C . SER A 1 81 ? -11.975 -1.639 8.412 1.00 97.62 81 SER A C 1
ATOM 618 O O . SER A 1 81 ? -11.604 -1.143 7.344 1.00 97.62 81 SER A O 1
ATOM 620 N N . ARG A 1 82 ? -11.603 -2.871 8.796 1.00 97.44 82 ARG A N 1
ATOM 621 C CA . ARG A 1 82 ? -10.716 -3.754 8.007 1.00 97.44 82 ARG A CA 1
ATOM 622 C C . ARG A 1 82 ? -11.205 -3.941 6.571 1.00 97.44 82 ARG A C 1
ATOM 624 O O . ARG A 1 82 ? -10.433 -3.849 5.622 1.00 97.44 82 ARG A O 1
ATOM 631 N N . ARG A 1 83 ? -12.511 -4.165 6.387 1.00 97.69 83 ARG A N 1
ATOM 632 C CA . ARG A 1 83 ? -13.102 -4.394 5.059 1.00 97.69 83 ARG A CA 1
ATOM 633 C C . ARG A 1 83 ? -12.982 -3.163 4.158 1.00 97.69 83 ARG A C 1
ATOM 635 O O . ARG A 1 83 ? -12.656 -3.316 2.981 1.00 97.69 83 ARG A O 1
ATOM 642 N N . LYS A 1 84 ? -13.230 -1.964 4.702 1.00 97.88 84 LYS A N 1
ATOM 643 C CA . LYS A 1 84 ? -13.090 -0.698 3.965 1.00 97.88 84 LYS A CA 1
ATOM 644 C C . LYS A 1 84 ? -11.628 -0.422 3.613 1.00 97.88 84 LYS A C 1
ATOM 646 O O . LYS A 1 84 ? -11.355 -0.080 2.467 1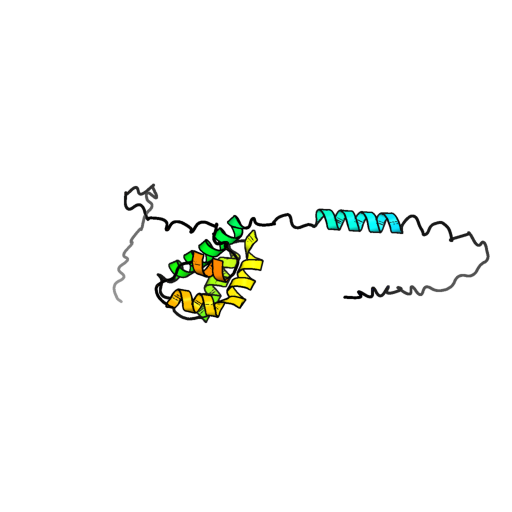.00 97.88 84 LYS A O 1
ATOM 651 N N . LEU A 1 85 ? -10.700 -0.679 4.538 1.00 98.06 85 LEU A N 1
ATOM 652 C CA . LEU A 1 85 ? -9.263 -0.577 4.277 1.00 98.06 85 LEU A CA 1
ATOM 653 C C . LEU A 1 85 ? -8.831 -1.472 3.110 1.00 98.06 85 LEU A C 1
ATOM 655 O O . LEU A 1 85 ? -8.258 -0.988 2.140 1.00 98.06 85 LEU A O 1
ATOM 659 N N . VAL A 1 86 ? -9.149 -2.769 3.160 1.00 97.94 86 VAL A N 1
ATOM 660 C CA . VAL A 1 86 ? -8.768 -3.720 2.100 1.00 97.94 86 VAL A CA 1
ATOM 661 C C . VAL A 1 86 ? -9.385 -3.340 0.756 1.00 97.94 86 VAL A C 1
ATOM 663 O O . VAL A 1 86 ? -8.753 -3.512 -0.288 1.00 97.94 86 VAL A O 1
ATOM 666 N N . HIS A 1 87 ? -10.620 -2.833 0.755 1.00 98.25 87 HIS A N 1
ATOM 667 C CA . HIS A 1 87 ? -11.246 -2.334 -0.465 1.00 98.25 87 HIS A CA 1
ATOM 668 C C . HIS A 1 87 ? -10.461 -1.155 -1.054 1.00 98.25 87 HIS A C 1
ATOM 670 O O . HIS A 1 87 ? -10.138 -1.180 -2.243 1.00 98.25 87 HIS A O 1
ATOM 676 N N . GLN A 1 88 ? -10.086 -0.184 -0.217 1.00 98.31 88 GLN A N 1
ATOM 677 C CA . GLN A 1 88 ? -9.337 0.990 -0.651 1.00 98.31 88 GLN A CA 1
ATOM 678 C C . GLN A 1 88 ? -7.920 0.641 -1.115 1.00 98.31 88 GLN A C 1
ATOM 680 O O . GLN A 1 88 ? -7.506 1.097 -2.176 1.00 98.31 88 GLN A O 1
ATOM 685 N N . LEU A 1 89 ? -7.213 -0.245 -0.404 1.00 98.19 89 LEU A N 1
ATOM 686 C CA . LEU A 1 89 ? -5.899 -0.751 -0.819 1.00 98.19 89 LEU A CA 1
ATOM 687 C C . LEU A 1 89 ? -5.971 -1.431 -2.189 1.00 98.19 89 LEU A C 1
ATOM 689 O O . LEU A 1 89 ? -5.138 -1.185 -3.056 1.00 98.19 89 LEU A O 1
ATOM 693 N N . LYS A 1 90 ? -6.999 -2.255 -2.436 1.00 98.12 90 LYS A N 1
ATOM 694 C CA . LYS A 1 90 ? -7.199 -2.875 -3.756 1.00 98.12 90 LYS A CA 1
ATOM 695 C C . LYS A 1 90 ? -7.443 -1.846 -4.851 1.00 98.12 90 LYS A C 1
ATOM 697 O O . LYS A 1 90 ? -7.004 -2.066 -5.979 1.00 98.12 90 LYS A O 1
ATOM 702 N N . HIS A 1 91 ? -8.196 -0.792 -4.554 1.00 98.19 91 HIS A N 1
ATOM 703 C CA . HIS A 1 91 ? -8.451 0.285 -5.500 1.00 98.19 91 HIS A CA 1
ATOM 704 C C . HIS A 1 91 ? -7.161 1.056 -5.812 1.00 98.19 91 HIS A C 1
ATOM 706 O O . HIS A 1 91 ? -6.832 1.210 -6.986 1.00 98.19 91 HIS A O 1
ATOM 712 N N . GLU A 1 92 ? -6.384 1.417 -4.792 1.00 98.00 92 GLU A N 1
ATOM 713 C CA . GLU A 1 92 ? -5.106 2.115 -4.953 1.00 98.00 92 GLU A CA 1
ATOM 714 C C . GLU A 1 92 ? -4.083 1.270 -5.729 1.00 98.00 92 GLU A C 1
ATOM 716 O O . GLU A 1 92 ? -3.535 1.713 -6.735 1.00 98.00 92 GLU A O 1
ATOM 721 N N . CYS A 1 93 ? -3.927 -0.014 -5.385 1.00 97.88 93 CYS A N 1
ATOM 722 C CA . CYS A 1 93 ? -3.039 -0.931 -6.106 1.00 97.88 93 CYS A CA 1
ATOM 723 C C . CYS A 1 93 ? -3.361 -1.060 -7.606 1.00 97.88 93 CYS A C 1
ATOM 725 O O . CYS A 1 93 ? -2.485 -1.413 -8.395 1.00 97.88 93 CYS A O 1
ATOM 727 N N . LYS A 1 94 ? -4.613 -0.837 -8.033 1.00 97.06 94 LYS A N 1
ATOM 728 C CA . LYS A 1 94 ? -4.984 -0.921 -9.456 1.00 97.06 94 LYS A CA 1
ATOM 729 C C . LYS A 1 94 ? -4.469 0.261 -10.278 1.00 97.06 94 LYS A C 1
ATOM 731 O O . LYS A 1 94 ? -4.368 0.096 -11.492 1.00 97.06 94 LYS A O 1
ATOM 736 N N . ARG A 1 95 ? -4.160 1.397 -9.642 1.00 96.50 95 ARG A N 1
ATOM 737 C CA . ARG A 1 95 ? -3.651 2.613 -10.296 1.00 96.50 95 ARG A CA 1
ATOM 738 C C . ARG A 1 95 ? -2.185 2.471 -10.715 1.00 96.50 95 ARG A C 1
ATOM 740 O O . ARG A 1 95 ? -1.774 3.028 -11.724 1.00 96.50 95 ARG A O 1
ATOM 747 N N . HIS A 1 96 ? -1.427 1.638 -10.003 1.00 94.38 96 HIS A N 1
ATOM 748 C CA . HIS A 1 96 ? -0.003 1.403 -10.250 1.00 94.38 96 HIS A CA 1
ATOM 749 C C . HIS A 1 96 ? 0.213 0.190 -11.159 1.00 94.38 96 HIS A C 1
ATOM 751 O O . HIS A 1 96 ? 0.496 -0.898 -10.669 1.00 94.38 96 HIS A O 1
ATOM 757 N N . PHE A 1 97 ? 0.071 0.330 -12.483 1.00 94.25 97 PHE A N 1
ATOM 758 C CA . PHE A 1 97 ? 0.101 -0.811 -13.422 1.00 94.25 97 PHE A CA 1
ATOM 759 C C . PHE A 1 97 ? 1.321 -1.731 -13.260 1.00 94.25 97 PHE A C 1
ATOM 761 O O . PHE A 1 97 ? 1.156 -2.953 -13.212 1.00 94.25 97 PHE A O 1
ATOM 768 N N . ASN A 1 98 ? 2.512 -1.150 -13.091 1.00 93.25 98 ASN A N 1
ATOM 769 C CA . ASN A 1 98 ? 3.769 -1.892 -12.950 1.00 93.25 98 ASN A CA 1
ATOM 770 C C . ASN A 1 98 ? 3.883 -2.605 -11.585 1.00 93.25 98 ASN A C 1
ATOM 772 O O . ASN A 1 98 ? 4.508 -3.656 -11.482 1.00 93.25 98 ASN A O 1
ATOM 776 N N . TYR A 1 99 ? 3.209 -2.100 -10.547 1.00 95.94 99 TYR A N 1
ATOM 777 C CA . TYR A 1 99 ? 3.248 -2.644 -9.182 1.00 95.94 99 TYR A CA 1
ATOM 778 C C . TYR A 1 99 ? 1.987 -3.439 -8.798 1.00 95.94 99 TYR A C 1
ATOM 780 O O . TYR A 1 99 ? 1.953 -4.146 -7.791 1.00 95.94 99 TYR A O 1
ATOM 788 N N . ARG A 1 100 ? 0.942 -3.399 -9.632 1.00 95.94 100 ARG A N 1
ATOM 789 C CA . ARG A 1 100 ? -0.418 -3.863 -9.325 1.00 95.94 100 ARG A CA 1
ATOM 790 C C . ARG A 1 100 ? -0.483 -5.290 -8.803 1.00 95.94 100 ARG A C 1
ATOM 792 O O . ARG A 1 100 ? -1.149 -5.547 -7.803 1.00 95.94 100 ARG A O 1
ATOM 799 N N . ARG A 1 101 ? 0.154 -6.243 -9.492 1.00 96.06 101 ARG A N 1
ATOM 800 C CA . ARG A 1 101 ? 0.083 -7.668 -9.113 1.00 96.06 101 ARG A CA 1
ATOM 801 C C . ARG A 1 101 ? 0.735 -7.911 -7.751 1.00 96.06 101 ARG A C 1
ATOM 803 O O . ARG A 1 101 ? 0.135 -8.578 -6.911 1.00 96.06 101 ARG A O 1
ATOM 810 N N . ARG A 1 102 ? 1.920 -7.331 -7.537 1.00 95.75 102 ARG A N 1
ATOM 811 C CA . ARG A 1 102 ? 2.673 -7.419 -6.280 1.00 95.75 102 ARG A CA 1
ATOM 812 C C . ARG A 1 102 ? 1.921 -6.733 -5.140 1.00 95.75 102 ARG A C 1
ATOM 814 O O . ARG A 1 102 ? 1.648 -7.383 -4.137 1.00 95.75 102 ARG A O 1
ATOM 821 N N . CYS A 1 103 ? 1.471 -5.496 -5.353 1.00 97.62 103 CYS A N 1
ATOM 822 C CA . CYS A 1 103 ? 0.671 -4.717 -4.407 1.00 97.62 103 CYS A CA 1
ATOM 823 C C . CYS A 1 103 ? -0.580 -5.476 -3.946 1.00 97.62 103 CYS A C 1
ATOM 825 O O . CYS A 1 103 ? -0.802 -5.654 -2.754 1.00 97.62 103 CYS A O 1
ATOM 827 N N . LEU A 1 104 ? -1.385 -6.003 -4.877 1.00 97.69 104 LEU A N 1
ATOM 828 C CA . LEU A 1 104 ? -2.623 -6.711 -4.530 1.00 97.69 104 LEU A CA 1
ATOM 829 C C . LEU A 1 104 ? -2.378 -7.957 -3.672 1.00 97.69 104 LEU A C 1
ATOM 831 O O . LEU A 1 104 ? -3.185 -8.248 -2.788 1.00 97.69 104 LEU A O 1
ATOM 835 N N . LEU A 1 105 ? -1.301 -8.698 -3.944 1.00 96.75 105 LEU A N 1
ATOM 836 C CA . LEU A 1 105 ? -0.922 -9.858 -3.144 1.00 96.75 105 LEU A CA 1
ATOM 837 C C . LEU A 1 105 ? -0.448 -9.418 -1.756 1.00 96.75 105 LEU A C 1
ATOM 839 O O . LEU A 1 105 ? -0.973 -9.897 -0.752 1.00 96.75 105 LEU A O 1
ATOM 843 N N . LEU A 1 106 ? 0.490 -8.473 -1.712 1.00 97.00 106 LEU A N 1
ATOM 844 C CA . LEU A 1 106 ? 1.116 -7.995 -0.486 1.00 97.00 106 LEU A CA 1
ATOM 845 C C . LEU A 1 106 ? 0.099 -7.381 0.482 1.00 97.00 106 LEU A C 1
ATOM 847 O O . LEU A 1 106 ? 0.033 -7.786 1.642 1.00 97.00 106 LEU A O 1
ATOM 851 N N . MET A 1 107 ? -0.738 -6.466 -0.014 1.00 96.81 107 MET A N 1
ATOM 852 C CA . MET A 1 107 ? -1.753 -5.773 0.783 1.00 96.81 107 MET A CA 1
ATOM 853 C C . MET A 1 107 ? -2.838 -6.725 1.291 1.00 96.81 107 MET A C 1
ATOM 855 O O . MET A 1 107 ? -3.410 -6.504 2.355 1.00 96.81 107 MET A O 1
ATOM 859 N N . LYS A 1 108 ? -3.142 -7.793 0.539 1.00 95.19 108 LYS A N 1
ATOM 860 C CA . LYS A 1 108 ? -4.115 -8.808 0.960 1.00 95.19 108 LYS A CA 1
ATOM 861 C C . LYS A 1 108 ? -3.545 -9.716 2.047 1.00 95.19 108 LYS A C 1
ATOM 863 O O . LYS A 1 108 ? -4.256 -10.011 2.997 1.00 95.19 108 LYS A O 1
ATOM 868 N N . VAL A 1 109 ? -2.309 -10.186 1.885 1.00 97.38 109 VAL A N 1
ATOM 869 C CA . VAL A 1 109 ? -1.661 -11.089 2.853 1.00 97.38 109 VAL A CA 1
ATOM 870 C C . VAL A 1 109 ? -1.408 -10.370 4.177 1.00 97.38 109 VAL A C 1
ATOM 872 O O . VAL A 1 109 ? -1.623 -10.947 5.236 1.00 97.38 109 VAL A O 1
ATOM 875 N N . ASN A 1 110 ? -1.018 -9.097 4.118 1.00 98.00 110 ASN A N 1
ATOM 876 C CA . ASN A 1 110 ? -0.663 -8.305 5.294 1.00 98.00 110 ASN A CA 1
ATOM 877 C C . ASN A 1 110 ? -1.784 -7.361 5.752 1.00 98.00 110 ASN A C 1
ATOM 879 O O . ASN A 1 110 ? -1.519 -6.418 6.493 1.00 98.00 110 ASN A O 1
ATOM 883 N N . SER A 1 111 ? -3.040 -7.578 5.341 1.00 96.88 111 SER A N 1
ATOM 884 C CA . SER A 1 111 ? -4.126 -6.636 5.650 1.00 96.88 111 SER A CA 1
ATOM 885 C C . SER A 1 111 ? -4.334 -6.425 7.147 1.00 96.88 111 SER A C 1
ATOM 887 O O . SER A 1 111 ? -4.706 -5.332 7.567 1.00 96.88 111 SER A O 1
ATOM 889 N N . ASP A 1 112 ? -4.094 -7.464 7.949 1.00 97.56 112 ASP A N 1
ATOM 890 C CA . ASP A 1 112 ? -4.268 -7.392 9.396 1.00 97.56 112 ASP A CA 1
ATOM 891 C C . ASP A 1 112 ? -3.164 -6.597 10.089 1.00 97.56 112 ASP A C 1
ATOM 893 O O . ASP A 1 112 ? -3.466 -5.841 11.013 1.00 97.56 112 ASP A O 1
ATOM 897 N N . LEU A 1 113 ? -1.923 -6.739 9.609 1.00 97.19 113 LEU A N 1
ATOM 898 C CA . LEU A 1 113 ? -0.789 -5.915 10.018 1.00 97.19 113 LEU A CA 1
ATOM 899 C C . LEU A 1 113 ? -1.078 -4.454 9.671 1.00 97.19 113 LEU A C 1
ATOM 901 O O . LEU A 1 113 ? -1.130 -3.620 10.563 1.00 97.19 113 LEU A O 1
ATOM 905 N N . ILE A 1 114 ? -1.356 -4.166 8.395 1.00 97.56 114 ILE A N 1
ATOM 906 C CA . ILE A 1 114 ? -1.586 -2.797 7.911 1.00 97.56 114 ILE A CA 1
ATOM 907 C C . ILE A 1 114 ? -2.723 -2.127 8.686 1.00 97.56 114 ILE A C 1
ATOM 909 O O . ILE A 1 114 ? -2.594 -0.971 9.079 1.00 97.56 114 ILE A O 1
ATOM 913 N N . PHE A 1 115 ? -3.825 -2.845 8.935 1.00 98.00 115 PHE A N 1
ATOM 914 C CA . PHE A 1 115 ? -4.934 -2.302 9.714 1.00 98.00 115 PHE A CA 1
ATOM 915 C C . PHE A 1 115 ? -4.496 -1.896 11.116 1.00 98.00 115 PHE A C 1
ATOM 917 O O . PHE A 1 115 ? -4.799 -0.783 11.525 1.00 98.00 115 PHE A O 1
ATOM 924 N N . ARG A 1 116 ? -3.773 -2.772 11.826 1.00 97.25 116 ARG A N 1
ATOM 925 C CA . ARG A 1 116 ? -3.296 -2.485 13.181 1.00 97.25 116 ARG A CA 1
ATOM 926 C C . ARG A 1 116 ? -2.396 -1.253 13.191 1.00 97.25 116 ARG A C 1
ATOM 928 O O . ARG A 1 116 ? -2.693 -0.322 13.929 1.00 97.25 116 ARG A O 1
ATOM 935 N N . GLU A 1 117 ? -1.384 -1.219 12.326 1.00 96.94 117 GLU A N 1
ATOM 936 C CA . GLU A 1 117 ? -0.422 -0.109 12.256 1.00 96.94 117 GLU A CA 1
ATOM 937 C C . GLU A 1 117 ? -1.095 1.227 11.896 1.00 96.94 117 GLU A C 1
ATOM 939 O O . GLU A 1 117 ? -0.723 2.273 12.417 1.00 96.94 117 GLU A O 1
ATOM 944 N N . MET A 1 118 ? -2.121 1.215 11.035 1.00 96.31 118 MET A N 1
ATOM 945 C CA . MET A 1 118 ? -2.881 2.427 10.702 1.00 96.31 118 MET A CA 1
ATOM 946 C C . MET A 1 118 ? -3.836 2.878 11.816 1.00 96.31 118 MET A C 1
ATOM 948 O O . MET A 1 118 ? -4.235 4.038 11.831 1.00 96.31 118 MET A O 1
ATOM 952 N N . THR A 1 119 ? -4.236 1.989 12.728 1.00 96.06 119 THR A N 1
ATOM 953 C CA . THR A 1 119 ? -5.137 2.327 13.846 1.00 96.06 119 THR A CA 1
ATOM 954 C C . THR A 1 119 ? -4.414 2.650 15.151 1.00 96.06 119 THR A C 1
ATOM 956 O O . THR A 1 119 ? -5.041 3.188 16.055 1.00 96.06 119 THR A O 1
ATOM 959 N N . ASP A 1 120 ? -3.117 2.350 15.252 1.00 92.69 120 ASP A N 1
ATOM 960 C CA . ASP A 1 120 ? -2.325 2.531 16.481 1.00 92.69 120 ASP A CA 1
ATOM 961 C C . ASP A 1 120 ? -1.870 3.989 16.710 1.00 92.69 120 ASP A C 1
ATOM 963 O O . ASP A 1 120 ? -1.236 4.321 17.705 1.00 92.69 120 ASP A O 1
ATOM 967 N N . GLY A 1 121 ? -2.192 4.898 15.782 1.00 85.06 121 GLY A N 1
ATOM 968 C CA . GLY A 1 121 ? -1.934 6.339 15.897 1.00 85.06 121 GLY A CA 1
ATOM 969 C C . GLY A 1 121 ? -0.522 6.786 15.498 1.00 85.06 121 GLY A C 1
ATOM 970 O O . GLY A 1 121 ? -0.360 7.909 15.027 1.00 85.06 121 GLY A O 1
ATOM 971 N N . SER A 1 122 ? 0.491 5.920 15.580 1.00 90.38 122 SER A N 1
ATOM 972 C CA . SER A 1 122 ? 1.872 6.210 15.150 1.00 90.38 122 SER A CA 1
ATOM 973 C C . SER A 1 122 ? 2.187 5.694 13.743 1.00 90.38 122 SER A C 1
ATOM 975 O O . SER A 1 122 ? 3.266 5.159 13.488 1.00 90.38 122 SER A O 1
ATOM 977 N N . PHE A 1 123 ? 1.233 5.816 12.820 1.00 94.62 123 PHE A N 1
ATOM 978 C CA . PHE A 1 123 ? 1.345 5.210 11.499 1.00 94.62 123 PHE A CA 1
ATOM 979 C C . PHE A 1 123 ? 2.492 5.811 10.669 1.00 94.62 123 PHE A C 1
ATOM 981 O O . PHE A 1 123 ? 2.476 6.988 10.303 1.00 94.62 123 PHE A O 1
ATOM 988 N N . LYS A 1 124 ? 3.467 4.968 10.308 1.00 95.00 124 LYS A N 1
ATOM 989 C CA . LYS A 1 124 ? 4.602 5.322 9.448 1.00 95.00 124 LYS A CA 1
ATOM 990 C C . LYS A 1 124 ? 4.690 4.363 8.254 1.00 95.00 124 LYS A C 1
ATOM 992 O O . LYS A 1 124 ? 5.116 3.220 8.426 1.00 95.00 124 LYS A O 1
ATOM 997 N N . PRO A 1 125 ? 4.346 4.809 7.029 1.00 94.75 125 PRO A N 1
ATOM 998 C CA . PRO A 1 125 ? 4.324 3.953 5.839 1.00 94.75 125 PRO A CA 1
ATOM 999 C C . PRO A 1 125 ? 5.633 3.196 5.596 1.00 94.75 125 PRO A C 1
ATOM 1001 O O . PRO A 1 125 ? 5.604 2.016 5.261 1.00 94.75 125 PRO A O 1
ATOM 1004 N N . MET A 1 126 ? 6.772 3.862 5.812 1.00 94.88 126 MET A N 1
ATOM 1005 C CA . MET A 1 126 ? 8.101 3.280 5.626 1.00 94.88 126 MET A CA 1
ATOM 1006 C C . MET A 1 126 ? 8.339 2.063 6.528 1.00 94.88 126 MET A C 1
ATOM 1008 O O . MET A 1 126 ? 8.796 1.027 6.053 1.00 94.88 126 MET A O 1
ATOM 1012 N N . GLU A 1 127 ? 7.985 2.155 7.812 1.00 95.62 127 GLU A N 1
ATOM 1013 C CA . GLU A 1 127 ? 8.172 1.060 8.773 1.00 95.62 127 GLU A CA 1
ATOM 1014 C C . GLU A 1 127 ? 7.301 -0.150 8.398 1.00 95.62 127 GLU A C 1
ATOM 1016 O O . GLU A 1 127 ? 7.770 -1.288 8.404 1.00 95.62 127 GLU A O 1
ATOM 1021 N N . VAL A 1 128 ? 6.062 0.086 7.954 1.00 96.44 128 VAL A N 1
ATOM 1022 C CA . VAL A 1 128 ? 5.173 -0.990 7.488 1.00 96.44 128 VAL A CA 1
ATOM 1023 C C . VAL A 1 128 ? 5.705 -1.638 6.204 1.00 96.44 128 VAL 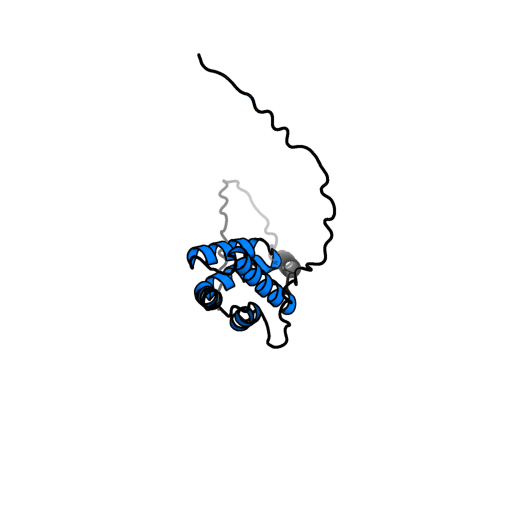A C 1
ATOM 1025 O O . VAL A 1 128 ? 5.728 -2.865 6.092 1.00 96.44 128 VAL A O 1
ATOM 1028 N N . CYS A 1 129 ? 6.184 -0.842 5.245 1.00 97.25 129 CYS A N 1
ATOM 1029 C CA . CYS A 1 129 ? 6.787 -1.352 4.011 1.00 97.25 129 CYS A CA 1
ATOM 1030 C C . CYS A 1 129 ? 8.099 -2.115 4.258 1.00 97.25 129 CYS A C 1
ATOM 1032 O O . CYS A 1 129 ? 8.376 -3.088 3.554 1.00 97.25 129 CYS A O 1
ATOM 1034 N N . LEU A 1 130 ? 8.869 -1.741 5.284 1.00 96.75 130 LEU A N 1
ATOM 1035 C CA . LEU A 1 130 ? 10.048 -2.481 5.739 1.00 96.75 130 LEU A CA 1
ATOM 1036 C C . LEU A 1 130 ? 9.661 -3.859 6.300 1.00 96.75 130 LEU A C 1
ATOM 1038 O O . LEU A 1 130 ? 10.235 -4.870 5.896 1.00 96.75 130 LEU A O 1
ATOM 1042 N N . ILE A 1 131 ? 8.641 -3.929 7.168 1.00 96.25 131 ILE A N 1
ATOM 1043 C CA . ILE A 1 131 ? 8.134 -5.202 7.723 1.00 96.25 131 ILE A CA 1
ATOM 1044 C C . ILE A 1 131 ? 7.644 -6.127 6.600 1.00 96.25 131 ILE A C 1
ATOM 1046 O O . ILE A 1 131 ? 7.905 -7.332 6.609 1.00 96.25 131 ILE A O 1
ATOM 1050 N N . MET A 1 132 ? 6.975 -5.555 5.598 1.00 96.38 132 MET A N 1
ATOM 1051 C CA . MET A 1 132 ? 6.486 -6.269 4.417 1.00 96.38 132 MET A CA 1
ATOM 1052 C C . MET A 1 132 ? 7.573 -6.586 3.376 1.00 96.38 132 MET A C 1
ATOM 1054 O O . MET A 1 132 ? 7.272 -7.244 2.380 1.00 96.38 132 MET A O 1
ATOM 1058 N N . ARG A 1 133 ? 8.829 -6.183 3.619 1.00 95.62 133 ARG A N 1
ATOM 1059 C CA . ARG A 1 133 ? 9.997 -6.397 2.744 1.00 95.62 133 ARG A CA 1
ATOM 1060 C C . ARG A 1 133 ? 9.887 -5.756 1.356 1.00 95.62 133 ARG A C 1
ATOM 1062 O O . ARG A 1 133 ? 10.434 -6.282 0.388 1.00 95.62 133 ARG A O 1
ATOM 1069 N N . GLU A 1 134 ? 9.195 -4.626 1.261 1.00 95.81 134 GLU A N 1
ATOM 1070 C CA . GLU A 1 134 ? 9.211 -3.779 0.059 1.00 95.81 134 GLU A CA 1
ATOM 1071 C C . GLU A 1 134 ? 10.282 -2.693 0.129 1.00 95.81 134 GLU A C 1
ATOM 1073 O O . GLU A 1 134 ? 10.728 -2.218 -0.909 1.00 95.81 134 GLU A O 1
ATOM 1078 N N . CYS A 1 135 ? 10.691 -2.326 1.343 1.00 96.06 135 CYS A N 1
ATOM 1079 C CA . CYS A 1 135 ? 11.766 -1.381 1.615 1.00 96.06 135 CYS A CA 1
ATOM 1080 C C . CYS A 1 135 ? 12.935 -2.075 2.313 1.00 96.06 135 CYS A C 1
ATOM 1082 O O . CYS A 1 135 ? 12.751 -3.084 2.999 1.00 96.06 135 CYS A O 1
ATOM 1084 N N . ASN A 1 136 ? 14.125 -1.498 2.178 1.00 94.06 136 ASN A N 1
ATOM 1085 C CA . ASN A 1 136 ? 15.324 -1.845 2.928 1.00 94.06 136 ASN A CA 1
ATOM 1086 C C . ASN A 1 136 ? 15.620 -0.780 3.995 1.00 94.06 136 ASN A C 1
ATOM 1088 O O . ASN A 1 136 ? 15.193 0.365 3.861 1.00 94.06 136 ASN A O 1
ATOM 1092 N N . PRO A 1 137 ? 16.430 -1.100 5.022 1.00 91.38 137 PRO A N 1
ATOM 1093 C CA . PRO A 1 137 ? 16.858 -0.117 6.022 1.00 91.38 137 PRO A CA 1
ATOM 1094 C C . PRO A 1 137 ? 17.649 1.072 5.451 1.00 91.38 137 PRO A C 1
ATOM 1096 O O . PRO A 1 137 ? 17.778 2.093 6.116 1.00 91.38 137 PRO A O 1
ATOM 1099 N N . HIS A 1 138 ? 18.207 0.927 4.245 1.00 88.56 138 HIS A N 1
ATOM 1100 C CA . HIS A 1 138 ? 18.960 1.971 3.544 1.00 88.56 138 HIS A CA 1
ATOM 1101 C C . HIS A 1 138 ? 18.099 2.822 2.601 1.00 88.56 138 HIS A C 1
ATOM 1103 O O . HIS A 1 138 ? 18.602 3.795 2.042 1.00 88.56 138 HIS A O 1
ATOM 1109 N N . ASP A 1 139 ? 16.831 2.455 2.400 1.00 89.00 139 ASP A N 1
ATOM 1110 C CA . ASP A 1 139 ? 15.910 3.236 1.581 1.00 89.00 139 ASP A CA 1
ATOM 1111 C C . ASP A 1 139 ? 15.406 4.459 2.367 1.00 89.00 139 ASP A C 1
ATOM 1113 O O . ASP A 1 139 ? 15.357 4.464 3.600 1.00 89.00 139 ASP A O 1
ATOM 1117 N N . SER A 1 140 ? 15.058 5.530 1.654 1.00 87.12 140 SER A N 1
ATOM 1118 C CA . SER A 1 140 ? 14.634 6.792 2.268 1.00 87.12 140 SER A CA 1
ATOM 1119 C C . SER A 1 140 ? 13.113 6.829 2.477 1.00 87.12 140 SER A C 1
ATOM 1121 O O . SER A 1 140 ? 12.365 6.421 1.583 1.00 87.12 140 SER A O 1
ATOM 1123 N N . PRO A 1 141 ? 12.622 7.341 3.620 1.00 87.38 141 PRO A N 1
ATOM 1124 C CA . PRO A 1 141 ? 11.208 7.658 3.778 1.00 87.38 141 PRO A CA 1
ATOM 1125 C C . PRO A 1 141 ? 10.770 8.717 2.762 1.00 87.38 141 PRO A C 1
ATOM 1127 O O . PRO A 1 141 ? 11.523 9.642 2.462 1.00 87.38 141 PRO A O 1
ATOM 1130 N N . LEU A 1 142 ? 9.534 8.622 2.273 1.00 85.75 142 LEU A N 1
ATOM 1131 C CA . LEU A 1 142 ? 8.950 9.702 1.481 1.00 85.75 142 LEU A CA 1
ATOM 1132 C C . LEU A 1 142 ? 8.664 10.908 2.381 1.00 85.75 142 LEU A C 1
ATOM 1134 O O . LEU A 1 142 ? 7.885 10.808 3.337 1.00 85.75 142 LEU A O 1
ATOM 1138 N N . GLU A 1 143 ? 9.239 12.058 2.038 1.00 84.12 143 GLU A N 1
ATOM 1139 C CA . GLU A 1 143 ? 8.956 13.329 2.707 1.00 84.12 143 GLU A CA 1
ATOM 1140 C C . GLU A 1 143 ? 7.439 13.576 2.732 1.00 84.12 143 GLU A C 1
ATOM 1142 O O . GLU A 1 143 ? 6.764 13.347 1.719 1.00 84.12 143 GLU A O 1
ATOM 1147 N N . PRO A 1 144 ? 6.839 13.948 3.877 1.00 73.31 144 PRO A N 1
ATOM 1148 C CA . PRO A 1 144 ? 5.475 14.458 3.886 1.00 73.31 144 PRO A CA 1
ATOM 1149 C C . PRO A 1 144 ? 5.450 15.665 2.958 1.00 73.31 144 PRO A C 1
ATOM 1151 O O . PRO A 1 144 ? 6.243 16.581 3.156 1.00 73.31 144 PRO A O 1
ATOM 1154 N N . GLU A 1 145 ? 4.584 15.668 1.942 1.00 63.41 145 GLU A N 1
ATOM 1155 C CA . GLU A 1 145 ? 4.352 16.883 1.165 1.00 63.41 145 GLU A CA 1
ATOM 1156 C C . GLU A 1 145 ? 3.914 17.963 2.156 1.00 63.41 145 GLU A C 1
ATOM 1158 O O . GLU A 1 145 ? 2.797 17.948 2.680 1.00 63.41 145 GLU A O 1
ATOM 1163 N N . MET A 1 146 ? 4.842 18.855 2.497 1.00 44.22 146 MET A N 1
ATOM 1164 C CA . MET A 1 146 ? 4.526 20.059 3.230 1.00 44.22 146 MET A CA 1
ATOM 1165 C C . MET A 1 146 ? 3.655 20.851 2.273 1.00 44.22 146 MET A C 1
ATOM 1167 O O . MET A 1 146 ? 4.139 21.327 1.250 1.00 44.22 146 MET A O 1
ATOM 1171 N N . ILE A 1 147 ? 2.358 20.925 2.565 1.00 50.75 147 ILE A N 1
ATOM 1172 C CA . ILE A 1 147 ? 1.476 21.883 1.911 1.00 50.75 147 ILE A CA 1
ATOM 1173 C C . ILE A 1 147 ? 2.127 23.240 2.146 1.00 50.75 147 ILE A C 1
ATOM 1175 O O . ILE A 1 147 ? 2.099 23.760 3.265 1.00 50.75 147 ILE A O 1
ATOM 1179 N N . ASP A 1 148 ? 2.757 23.773 1.106 1.00 41.62 148 ASP A N 1
ATOM 1180 C CA . ASP A 1 148 ? 3.219 25.140 1.097 1.00 41.62 148 ASP A CA 1
ATOM 1181 C C . ASP A 1 148 ? 1.970 26.012 1.252 1.00 41.62 148 ASP A C 1
ATOM 1183 O O . ASP A 1 148 ? 1.140 26.150 0.355 1.00 41.62 148 ASP A O 1
ATOM 1187 N N . LYS A 1 149 ? 1.781 26.529 2.466 1.00 52.03 149 LYS A N 1
ATOM 1188 C CA . LYS A 1 149 ? 0.820 27.586 2.785 1.00 52.03 149 LYS A CA 1
ATOM 1189 C C . LYS A 1 149 ? 1.394 28.955 2.384 1.00 52.03 149 LYS A C 1
ATOM 1191 O O . LYS A 1 149 ? 1.105 29.949 3.044 1.00 52.03 149 LYS A O 1
ATOM 1196 N N . SER A 1 150 ? 2.199 29.037 1.327 1.00 49.03 150 SER A N 1
ATOM 1197 C CA . SER A 1 150 ? 2.486 30.288 0.631 1.00 49.03 150 SER A CA 1
ATOM 1198 C C . SER A 1 150 ? 1.733 30.287 -0.702 1.00 49.03 150 SER A C 1
ATOM 1200 O O . SER A 1 150 ? 1.790 29.354 -1.496 1.00 49.03 150 SER A O 1
ATOM 1202 N N . GLY A 1 151 ? 0.850 31.273 -0.845 1.00 51.25 151 GLY A N 1
ATOM 1203 C CA . GLY A 1 151 ? -0.227 31.246 -1.818 1.00 51.25 151 GLY A CA 1
ATOM 1204 C C . GLY A 1 151 ? 0.220 31.482 -3.253 1.00 51.25 151 GLY A C 1
ATOM 1205 O O . GLY A 1 151 ? 0.983 32.400 -3.521 1.00 51.25 151 GLY A O 1
ATOM 1206 N N . GLN A 1 152 ? -0.400 30.741 -4.169 1.00 41.97 152 GLN A N 1
ATOM 1207 C CA . GLN A 1 152 ? -0.839 31.267 -5.458 1.00 41.97 152 GLN A CA 1
ATOM 1208 C C . GLN A 1 152 ? -1.966 30.379 -6.020 1.00 41.97 152 GLN A C 1
ATOM 1210 O O . GLN A 1 152 ? -1.758 29.180 -6.211 1.00 41.97 152 GLN A O 1
ATOM 1215 N N . PRO A 1 153 ? -3.171 30.920 -6.277 1.00 46.28 153 PRO A N 1
ATOM 1216 C CA . PRO A 1 153 ? -4.167 30.252 -7.100 1.00 46.28 153 PRO A CA 1
ATOM 1217 C C . PRO A 1 153 ? -3.815 30.485 -8.576 1.00 46.28 153 PRO A C 1
ATOM 1219 O O . PRO A 1 153 ? -4.098 31.543 -9.133 1.00 46.28 153 PRO A O 1
ATOM 1222 N N . GLU A 1 154 ? -3.203 29.498 -9.228 1.00 47.78 154 GLU A N 1
ATOM 1223 C CA . GLU A 1 154 ? -3.089 29.485 -10.691 1.00 47.78 154 GLU A CA 1
ATOM 1224 C C . GLU A 1 154 ? -4.461 29.104 -11.283 1.00 47.78 154 GLU A C 1
ATOM 1226 O O . GLU A 1 154 ? -4.830 27.939 -11.400 1.00 47.78 154 GLU A O 1
ATOM 1231 N N . ALA A 1 155 ? -5.243 30.149 -11.558 1.00 51.62 155 ALA A N 1
ATOM 1232 C CA . ALA A 1 155 ? -6.240 30.279 -12.618 1.00 51.62 155 ALA A CA 1
ATOM 1233 C C . ALA A 1 155 ? -7.104 29.048 -12.987 1.00 51.62 155 ALA A C 1
ATOM 1235 O O . ALA A 1 155 ? -6.827 28.319 -13.935 1.00 51.62 155 ALA A O 1
ATOM 1236 N N . PHE A 1 156 ? -8.298 28.979 -12.396 1.00 50.38 156 PHE A N 1
ATOM 1237 C CA . PHE A 1 156 ? -9.516 28.719 -13.173 1.00 50.38 156 PHE A CA 1
ATOM 1238 C C . PHE A 1 156 ? -10.465 29.906 -12.975 1.00 50.38 156 PHE A C 1
ATOM 1240 O O . PHE A 1 156 ? -11.285 29.961 -12.062 1.00 50.38 156 PHE A O 1
ATOM 1247 N N . ALA A 1 157 ? -10.284 30.928 -13.808 1.00 47.06 157 ALA A N 1
ATOM 1248 C CA . ALA A 1 157 ? -11.210 32.041 -13.897 1.00 47.06 157 ALA A CA 1
ATOM 1249 C C . ALA A 1 157 ? -12.430 31.629 -14.740 1.00 47.06 157 ALA A C 1
ATOM 1251 O O . ALA A 1 157 ? -12.285 31.307 -15.913 1.00 47.06 157 ALA A O 1
ATOM 1252 N N . LEU A 1 158 ? -13.601 31.717 -14.101 1.00 49.09 158 LEU A N 1
ATOM 1253 C CA . LEU A 1 158 ? -14.898 32.160 -14.634 1.00 49.09 158 LEU A CA 1
ATOM 1254 C C . LEU A 1 158 ? -15.581 31.334 -15.744 1.00 49.09 158 LEU A C 1
ATOM 1256 O O . LEU A 1 158 ? -15.124 31.300 -16.877 1.00 49.09 158 LEU A O 1
ATOM 1260 N N . VAL A 1 159 ? -16.763 30.794 -15.406 1.00 48.25 159 VAL A N 1
ATOM 1261 C CA . VAL A 1 159 ? -18.071 30.911 -16.110 1.00 48.25 159 VAL A CA 1
ATOM 1262 C C . VAL A 1 159 ? -19.066 30.070 -15.284 1.00 48.25 159 VAL A C 1
ATOM 1264 O O . VAL A 1 159 ? -18.964 28.852 -15.237 1.00 48.25 159 VAL A O 1
ATOM 1267 N N . SER A 1 160 ? -19.773 30.683 -14.331 1.00 44.91 160 SER A N 1
ATOM 1268 C CA . SER A 1 160 ? -21.087 31.350 -14.433 1.00 44.91 160 SER A CA 1
ATOM 1269 C C . SER A 1 160 ? -22.184 30.428 -13.883 1.00 44.91 160 SER A C 1
ATOM 1271 O O . SER A 1 160 ? -22.714 29.570 -14.582 1.00 44.91 160 SER A O 1
ATOM 1273 N N . SER A 1 161 ? -22.471 30.583 -12.589 1.00 47.59 161 SER A N 1
ATOM 1274 C CA . SER A 1 161 ? -23.710 30.108 -11.974 1.00 47.59 161 SER A CA 1
ATOM 1275 C C . SER A 1 161 ? -24.797 31.111 -12.349 1.00 47.59 161 SER A C 1
ATOM 1277 O O . SER A 1 161 ? -24.766 32.251 -11.887 1.00 47.59 161 SER A O 1
ATOM 1279 N N . SER A 1 162 ? -25.718 30.719 -13.222 1.00 55.50 162 SER A N 1
ATOM 1280 C CA . SER A 1 162 ? -26.985 31.425 -13.387 1.00 55.50 162 SER A CA 1
ATOM 1281 C C . SER A 1 162 ? -27.955 30.864 -12.351 1.00 55.50 162 SER A C 1
ATOM 1283 O O . SER A 1 162 ? -28.499 29.776 -12.531 1.00 55.50 162 SER A O 1
ATOM 1285 N N . ASP A 1 163 ? -28.103 31.587 -11.243 1.00 54.12 163 ASP A N 1
ATOM 1286 C CA . ASP A 1 163 ? -29.220 31.440 -10.316 1.00 54.12 163 ASP A CA 1
ATOM 1287 C C . ASP A 1 163 ? -30.444 32.131 -10.930 1.00 54.12 163 ASP A C 1
ATOM 1289 O O . ASP A 1 163 ? -30.628 33.334 -10.754 1.00 54.12 163 ASP A O 1
ATOM 1293 N N . ASP A 1 164 ? -31.286 31.381 -11.641 1.00 57.00 164 ASP A N 1
ATOM 1294 C CA . ASP A 1 164 ? -32.642 31.833 -11.952 1.00 57.00 164 ASP A CA 1
ATOM 1295 C C . ASP A 1 164 ? -33.616 31.211 -10.948 1.00 57.00 164 ASP A C 1
ATOM 1297 O O . ASP A 1 164 ? -34.077 30.074 -11.061 1.00 57.00 164 ASP A O 1
ATOM 1301 N N . ASN A 1 165 ? -33.883 32.014 -9.922 1.00 52.78 165 ASN A N 1
ATOM 1302 C CA . ASN A 1 165 ? -35.016 31.930 -9.019 1.00 52.78 165 ASN A CA 1
ATOM 1303 C C . ASN A 1 165 ? -36.313 32.093 -9.833 1.00 52.78 165 ASN A C 1
ATOM 1305 O O . ASN A 1 165 ? -36.600 33.195 -10.302 1.00 52.78 165 ASN A O 1
ATOM 1309 N N . TYR A 1 166 ? -37.084 31.017 -10.014 1.00 54.50 166 TYR A N 1
ATOM 1310 C CA . TYR A 1 166 ? -38.453 31.108 -10.522 1.00 54.50 166 TYR A CA 1
ATOM 1311 C C . TYR A 1 166 ? -39.438 30.777 -9.402 1.00 54.50 166 TYR A C 1
ATOM 1313 O O . TYR A 1 166 ? -39.642 29.623 -9.024 1.00 54.50 166 TYR A O 1
ATOM 1321 N N . ASP A 1 167 ? -40.014 31.854 -8.882 1.00 54.16 167 ASP A N 1
ATOM 1322 C CA . ASP A 1 167 ? -41.271 31.913 -8.154 1.00 54.16 167 ASP A CA 1
ATOM 1323 C C . ASP A 1 167 ? -42.390 31.323 -9.029 1.00 54.16 167 ASP A C 1
ATOM 1325 O O . ASP A 1 167 ? -42.519 31.648 -10.212 1.00 54.16 167 ASP A O 1
ATOM 1329 N N . THR A 1 168 ? -43.198 30.421 -8.484 1.00 59.94 168 THR A N 1
ATOM 1330 C CA . THR A 1 168 ? -44.498 30.094 -9.074 1.00 59.94 168 T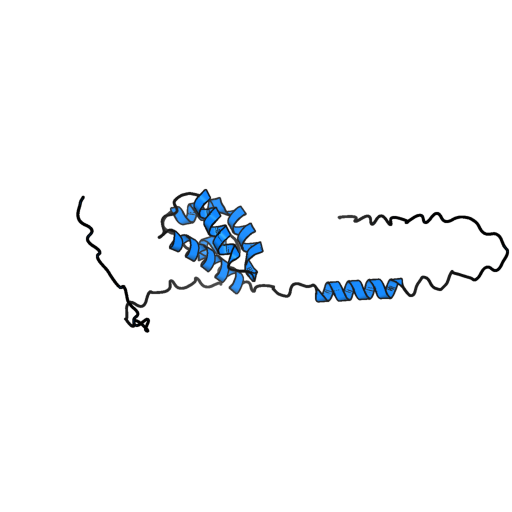HR A CA 1
ATOM 1331 C C . THR A 1 168 ? -45.490 29.967 -7.941 1.00 59.94 168 THR A C 1
ATOM 1333 O O . THR A 1 168 ? -45.485 29.012 -7.164 1.00 59.94 168 THR A O 1
ATOM 1336 N N . SER A 1 169 ? -46.289 31.019 -7.862 1.00 63.06 169 SER A N 1
ATOM 1337 C CA . SER A 1 169 ? -47.414 31.223 -6.976 1.00 63.06 169 SER A CA 1
ATOM 1338 C C . SER A 1 169 ? -48.533 30.210 -7.238 1.00 63.06 169 SER A C 1
ATOM 1340 O O . SER A 1 169 ? -48.656 29.641 -8.321 1.00 63.06 169 SER A O 1
ATOM 1342 N N . GLU A 1 170 ? -49.321 30.021 -6.189 1.00 59.50 170 GLU A N 1
ATOM 1343 C CA . GLU A 1 170 ? -50.493 29.164 -6.040 1.00 59.50 170 GLU A CA 1
ATOM 1344 C C . GLU A 1 170 ? -51.581 29.370 -7.111 1.00 59.50 170 GLU A C 1
ATOM 1346 O O . GLU A 1 170 ? -51.917 30.508 -7.442 1.00 59.50 170 GLU A O 1
ATOM 1351 N N . GLU A 1 171 ? -52.203 28.262 -7.534 1.00 50.50 171 GLU A N 1
ATOM 1352 C CA . GLU A 1 171 ? -53.660 28.132 -7.716 1.00 50.50 171 GLU A CA 1
ATOM 1353 C C . GLU A 1 171 ? -54.100 26.682 -7.449 1.00 50.50 171 GLU A C 1
ATOM 1355 O O . GLU A 1 171 ? -53.391 25.750 -7.904 1.00 50.50 171 GLU A O 1
#

Foldseek 3Di:
DDDDDDDDDDDDDDDDDDDDDDDDDDPPPPPPPVVVVVVVVVVVVVVVPPPPLPDDLQRLLVLQLVLLVVLCVVVVLADPDLVVSLVSQLVSLVVVVSCNVVSNVLCVVCSVVSVCLSHVSVRFSNVSCVVSVSHDPPHDGDDDPPPPPPDDDDDPDDDDDPPDDDDDDDD